Protein AF-A0AAV6UJ52-F1 (afdb_monomer_lite)

Sequence (157 aa):
MRQRAARNSFALLVRVVDDLCLTDINENILKILMDFICQLVSRGDLLPARALRKKVVEKCYLKQRSLLNTKILLPSMAVTTHKASLLDFKSETIAEQMTVLDADLFQKIEIPEVLLWAKEQKEDLSPNLTTFTEHFNKMSYWARSRILEQEEAKDVA

Radius of gyration: 24.13 Å; chains: 1; bounding box: 66×28×72 Å

Structure (mmCIF, N/CA/C/O backbone):
data_AF-A0AAV6UJ52-F1
#
_entry.id   AF-A0AAV6UJ52-F1
#
loop_
_atom_site.group_PDB
_atom_site.id
_atom_site.type_symbol
_atom_site.label_atom_id
_atom_site.label_alt_id
_atom_site.label_comp_id
_atom_site.label_asym_id
_atom_site.label_entity_id
_atom_site.label_seq_id
_atom_site.pdbx_PDB_ins_code
_atom_site.Cartn_x
_atom_site.Cartn_y
_atom_site.Cartn_z
_atom_site.occupancy
_atom_site.B_iso_or_equiv
_atom_site.auth_seq_id
_atom_site.auth_comp_id
_atom_site.auth_asym_id
_atom_site.auth_atom_id
_atom_site.pdbx_PDB_model_num
ATOM 1 N N . MET A 1 1 ? 32.192 -4.376 -23.648 1.00 61.72 1 MET A N 1
ATOM 2 C CA . MET A 1 1 ? 31.832 -3.820 -22.317 1.00 61.72 1 MET A CA 1
ATOM 3 C C . MET A 1 1 ? 30.617 -2.890 -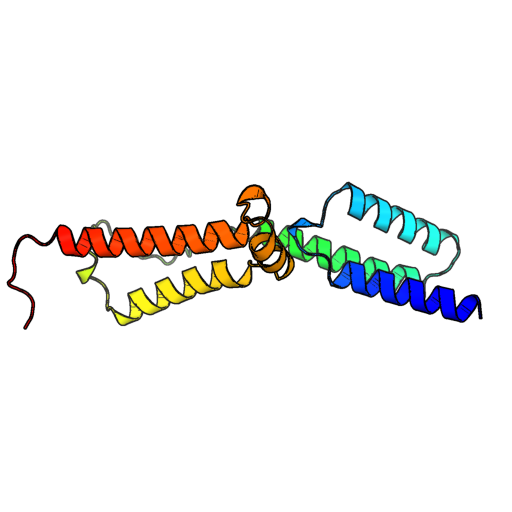22.353 1.00 61.72 1 MET A C 1
ATOM 5 O O . MET A 1 1 ? 29.685 -3.149 -21.602 1.00 61.72 1 MET A O 1
ATOM 9 N N . ARG A 1 2 ? 30.565 -1.871 -23.230 1.00 73.25 2 ARG A N 1
ATOM 10 C CA . ARG A 1 2 ? 29.463 -0.878 -23.273 1.00 73.25 2 ARG A CA 1
ATOM 11 C C . ARG A 1 2 ? 28.055 -1.478 -23.419 1.00 73.25 2 ARG A C 1
ATOM 13 O O . ARG A 1 2 ? 27.157 -1.085 -22.689 1.00 73.25 2 ARG A O 1
ATOM 20 N N . GLN A 1 3 ? 27.873 -2.485 -24.275 1.00 81.00 3 GLN A N 1
ATOM 21 C CA . GLN A 1 3 ? 26.560 -3.118 -24.476 1.00 81.00 3 GLN A CA 1
ATOM 22 C C . GLN A 1 3 ? 26.085 -3.937 -23.260 1.00 81.00 3 GLN A C 1
ATOM 24 O O . GLN A 1 3 ? 24.895 -3.978 -22.962 1.00 81.00 3 GLN A O 1
ATOM 29 N N . ARG A 1 4 ? 27.016 -4.554 -22.517 1.00 86.94 4 ARG A N 1
ATOM 30 C CA . ARG A 1 4 ? 26.711 -5.265 -21.264 1.00 86.94 4 ARG A CA 1
ATOM 31 C C . ARG A 1 4 ? 26.336 -4.284 -20.155 1.00 86.94 4 ARG A C 1
ATOM 33 O O . ARG A 1 4 ? 25.360 -4.519 -19.457 1.00 86.94 4 ARG A O 1
ATOM 40 N N . ALA A 1 5 ? 27.071 -3.177 -20.039 1.00 90.56 5 ALA A N 1
ATOM 41 C CA . ALA A 1 5 ? 26.744 -2.111 -19.098 1.00 90.56 5 ALA A CA 1
ATOM 42 C C . ALA A 1 5 ? 25.351 -1.525 -19.383 1.00 90.56 5 ALA A C 1
ATOM 44 O O . ALA A 1 5 ? 24.528 -1.483 -18.480 1.00 90.56 5 ALA A O 1
ATOM 45 N N . ALA A 1 6 ? 25.044 -1.199 -20.644 1.00 88.50 6 ALA A N 1
ATOM 46 C CA . ALA A 1 6 ? 23.729 -0.689 -21.038 1.00 88.50 6 ALA A CA 1
ATOM 47 C C . ALA A 1 6 ? 22.586 -1.663 -20.699 1.00 88.50 6 ALA A C 1
ATOM 49 O O . ALA A 1 6 ? 21.567 -1.254 -20.148 1.00 88.50 6 ALA A O 1
ATOM 50 N N . ARG A 1 7 ? 22.774 -2.965 -20.963 1.00 89.31 7 ARG A N 1
ATOM 51 C CA . ARG A 1 7 ? 21.812 -4.011 -20.575 1.00 89.31 7 ARG A CA 1
ATOM 52 C C . ARG A 1 7 ? 21.593 -4.069 -19.064 1.00 89.31 7 ARG A C 1
ATOM 54 O O . ARG A 1 7 ? 20.449 -4.143 -18.630 1.00 89.31 7 ARG A O 1
ATOM 61 N N . ASN A 1 8 ? 22.665 -4.005 -18.276 1.00 93.50 8 ASN A N 1
ATOM 62 C CA . ASN A 1 8 ? 22.576 -4.027 -16.816 1.00 93.50 8 ASN A CA 1
ATOM 63 C C . ASN A 1 8 ? 21.885 -2.770 -16.269 1.00 93.50 8 ASN A C 1
ATOM 65 O O . ASN A 1 8 ? 21.020 -2.884 -15.406 1.00 93.50 8 ASN A O 1
ATOM 69 N N . SER A 1 9 ? 22.219 -1.586 -16.789 1.00 95.00 9 SER A N 1
ATOM 70 C CA . SER A 1 9 ? 21.567 -0.328 -16.408 1.00 95.00 9 SER A CA 1
ATOM 71 C C . SER A 1 9 ? 20.077 -0.345 -16.736 1.00 95.00 9 SER A C 1
ATOM 73 O O . SER A 1 9 ? 19.265 0.081 -15.923 1.00 95.00 9 SER A O 1
ATOM 75 N N . PHE A 1 10 ? 19.704 -0.889 -17.895 1.00 94.44 10 PHE A N 1
ATOM 76 C CA . PHE A 1 10 ? 18.301 -1.031 -18.264 1.00 94.44 10 PHE A CA 1
ATOM 77 C C . PHE A 1 10 ? 17.565 -2.043 -17.375 1.00 94.44 10 PHE A C 1
ATOM 79 O O . PHE A 1 10 ? 16.453 -1.777 -16.932 1.00 94.44 10 PHE A O 1
ATOM 86 N N . ALA A 1 11 ? 18.186 -3.186 -17.068 1.00 94.69 11 ALA A N 1
ATOM 87 C CA . ALA A 1 11 ? 17.612 -4.165 -16.145 1.00 94.69 11 ALA A CA 1
ATOM 88 C C . ALA A 1 11 ? 17.398 -3.567 -14.746 1.00 94.69 11 ALA A C 1
ATOM 90 O O . ALA A 1 11 ? 16.355 -3.788 -14.135 1.00 94.69 11 ALA A O 1
ATOM 91 N N . LEU A 1 12 ? 18.351 -2.758 -14.271 1.00 96.00 12 LEU A N 1
ATOM 92 C CA . LEU A 1 12 ? 18.207 -2.014 -13.026 1.00 96.00 12 LEU A CA 1
ATOM 93 C C . LEU A 1 12 ? 17.045 -1.020 -13.101 1.00 96.00 12 LEU A C 1
ATOM 95 O O . LEU A 1 12 ? 16.246 -0.990 -12.176 1.00 96.00 12 LEU A O 1
ATOM 99 N N . LEU A 1 13 ? 16.913 -0.259 -14.193 1.00 96.00 13 LEU A N 1
ATOM 100 C CA . LEU A 1 13 ? 15.793 0.665 -14.387 1.00 96.00 13 LEU A CA 1
ATOM 101 C C . LEU A 1 13 ? 14.445 -0.060 -14.319 1.00 96.00 13 LEU A C 1
ATOM 103 O O . LEU A 1 13 ? 13.551 0.387 -13.611 1.00 96.00 13 LEU A O 1
ATOM 107 N N . VAL A 1 14 ? 14.300 -1.185 -15.025 1.00 95.88 14 VAL A N 1
ATOM 108 C CA . VAL A 1 14 ? 13.060 -1.976 -14.992 1.00 95.88 14 VAL A CA 1
ATOM 109 C C . VAL A 1 14 ? 12.758 -2.451 -13.574 1.00 95.88 14 VAL A C 1
ATOM 111 O O . VAL A 1 14 ? 11.609 -2.359 -13.159 1.00 95.88 14 VAL A O 1
ATOM 114 N N . ARG A 1 15 ? 13.771 -2.902 -12.822 1.00 95.00 15 ARG A N 1
ATOM 115 C CA . ARG A 1 15 ? 13.598 -3.305 -11.421 1.00 95.00 15 ARG A CA 1
ATOM 116 C C . ARG A 1 15 ? 13.196 -2.130 -10.530 1.00 95.00 15 ARG A C 1
ATOM 118 O O . ARG A 1 15 ? 12.256 -2.260 -9.769 1.00 95.00 15 ARG A O 1
ATOM 125 N N . VAL A 1 16 ? 13.842 -0.972 -10.672 1.00 93.81 16 VAL A N 1
ATOM 126 C CA . VAL A 1 16 ? 13.480 0.242 -9.921 1.00 93.81 16 VAL A CA 1
ATOM 127 C C . VAL A 1 16 ? 12.029 0.628 -10.192 1.00 93.81 16 VAL A C 1
ATOM 129 O O . VAL A 1 16 ? 11.296 0.909 -9.257 1.00 93.81 16 VAL A O 1
ATOM 132 N N . VAL A 1 17 ? 11.590 0.591 -11.453 1.00 94.25 17 VAL A N 1
ATOM 133 C CA . VAL A 1 17 ? 10.193 0.879 -11.809 1.00 94.25 17 VAL A CA 1
ATOM 134 C C . VAL A 1 17 ? 9.234 -0.178 -11.260 1.00 94.25 17 VAL A C 1
ATOM 136 O O . VAL A 1 17 ? 8.112 0.161 -10.899 1.00 94.25 17 VAL A O 1
ATOM 139 N N . ASP A 1 18 ? 9.657 -1.439 -11.176 1.00 92.75 18 ASP A N 1
ATOM 140 C CA . ASP A 1 18 ? 8.875 -2.519 -10.566 1.00 92.75 18 ASP A CA 1
ATOM 141 C C . ASP A 1 18 ? 8.762 -2.387 -9.042 1.00 92.75 18 ASP A C 1
ATOM 143 O O . ASP A 1 18 ? 7.731 -2.730 -8.471 1.00 92.75 18 ASP A O 1
ATOM 147 N N . ASP A 1 19 ? 9.772 -1.812 -8.395 1.00 91.00 19 ASP A N 1
ATOM 148 C CA . ASP A 1 19 ? 9.818 -1.604 -6.946 1.00 91.00 19 ASP A CA 1
ATOM 149 C C . ASP A 1 19 ? 9.258 -0.230 -6.522 1.00 91.00 19 ASP A C 1
ATOM 151 O O . ASP A 1 19 ? 9.152 0.039 -5.328 1.00 91.00 19 ASP A O 1
ATOM 155 N N . LEU A 1 20 ? 8.865 0.638 -7.472 1.00 90.12 20 LEU A N 1
ATOM 156 C CA . LEU A 1 20 ? 8.254 1.939 -7.163 1.00 90.12 20 LEU A CA 1
ATOM 157 C C . LEU A 1 20 ? 7.014 1.761 -6.283 1.00 90.12 20 LEU A C 1
ATOM 159 O O . LEU A 1 20 ? 6.071 1.046 -6.651 1.00 90.12 20 LEU A O 1
ATOM 163 N N . CYS A 1 21 ? 7.017 2.453 -5.152 1.00 85.88 21 CYS A N 1
ATOM 164 C CA . CYS A 1 21 ? 5.917 2.486 -4.205 1.00 85.88 21 CYS A CA 1
ATOM 165 C C . CYS A 1 21 ? 4.739 3.306 -4.754 1.00 85.88 21 CYS A C 1
ATOM 167 O O . CYS A 1 21 ? 4.907 4.130 -5.659 1.00 85.88 21 CYS A O 1
ATOM 169 N N . LEU A 1 22 ? 3.519 3.084 -4.251 1.00 81.81 22 LEU A N 1
ATOM 170 C CA . LEU A 1 22 ? 2.333 3.791 -4.771 1.00 81.81 22 LEU A CA 1
ATOM 171 C C . LEU A 1 22 ? 2.410 5.307 -4.544 1.00 81.81 22 LEU A C 1
ATOM 173 O O . LEU A 1 22 ? 1.903 6.085 -5.359 1.00 81.81 22 LEU A O 1
ATOM 177 N N . THR A 1 23 ? 3.058 5.699 -3.450 1.00 80.88 23 THR A N 1
ATOM 178 C CA . THR A 1 23 ? 3.343 7.078 -3.042 1.00 80.88 23 THR A CA 1
ATOM 179 C C . THR A 1 23 ? 4.341 7.770 -3.977 1.00 80.88 23 THR A C 1
ATOM 181 O O . THR A 1 23 ? 4.165 8.945 -4.300 1.00 80.88 23 THR A O 1
ATOM 184 N N . ASP A 1 24 ? 5.321 7.031 -4.504 1.00 84.25 24 ASP A N 1
ATOM 185 C CA . ASP A 1 24 ? 6.335 7.557 -5.425 1.00 84.25 24 ASP A CA 1
ATOM 186 C C . ASP A 1 24 ? 5.780 7.835 -6.827 1.00 84.25 24 ASP A C 1
ATOM 188 O O . ASP A 1 24 ? 6.306 8.676 -7.559 1.00 84.25 24 ASP A O 1
ATOM 192 N N . ILE A 1 25 ? 4.716 7.138 -7.242 1.00 87.00 25 ILE A N 1
ATOM 193 C CA . ILE A 1 25 ? 4.137 7.301 -8.579 1.00 87.00 25 ILE A CA 1
ATOM 194 C C . ILE A 1 25 ? 3.499 8.690 -8.683 1.00 87.00 25 ILE A C 1
ATOM 196 O O . ILE A 1 25 ? 2.362 8.901 -8.265 1.00 87.00 25 ILE A O 1
ATOM 200 N N . ASN A 1 26 ? 4.183 9.633 -9.321 1.00 89.25 26 ASN A N 1
ATOM 201 C CA . ASN A 1 26 ? 3.663 10.965 -9.629 1.00 89.25 26 ASN A CA 1
ATOM 202 C C . ASN A 1 26 ? 3.734 11.260 -11.135 1.00 89.25 26 ASN A C 1
ATOM 204 O O . ASN A 1 26 ? 4.384 10.546 -11.902 1.00 89.25 26 ASN A O 1
ATOM 208 N N . GLU A 1 27 ? 3.041 12.314 -11.568 1.00 90.69 27 GLU A N 1
ATOM 209 C CA . GLU A 1 27 ? 2.942 12.673 -12.989 1.00 90.69 27 GLU A CA 1
ATOM 210 C C . GLU A 1 27 ? 4.307 12.957 -13.623 1.00 90.69 27 GLU A C 1
ATOM 212 O O . GLU A 1 27 ? 4.535 12.589 -14.774 1.00 90.69 27 GLU A O 1
ATOM 217 N N . ASN A 1 28 ? 5.244 13.536 -12.865 1.00 94.69 28 ASN A N 1
ATOM 218 C CA . ASN A 1 28 ? 6.586 13.839 -13.354 1.00 94.69 28 ASN A CA 1
ATOM 219 C C . ASN A 1 28 ? 7.373 12.559 -13.666 1.00 94.69 28 ASN A C 1
ATOM 221 O O . ASN A 1 28 ? 7.927 12.435 -14.758 1.00 94.69 28 ASN A O 1
ATOM 225 N N . ILE A 1 29 ? 7.392 11.586 -12.747 1.00 93.50 29 ILE A N 1
ATOM 226 C CA . ILE A 1 29 ? 8.067 10.297 -12.963 1.00 93.50 29 ILE A CA 1
ATOM 227 C C . ILE A 1 29 ? 7.417 9.546 -14.126 1.00 93.50 29 ILE A C 1
ATOM 229 O O . ILE A 1 29 ? 8.122 9.055 -15.009 1.00 93.50 29 ILE A O 1
ATOM 233 N N . LEU A 1 30 ? 6.082 9.499 -14.175 1.00 93.50 30 LEU A N 1
ATOM 2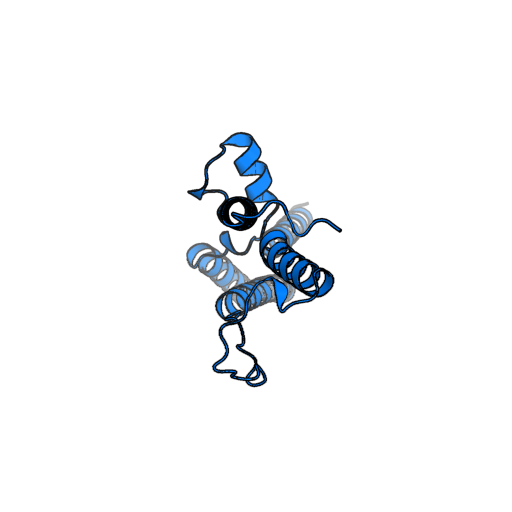34 C CA . LEU A 1 30 ? 5.361 8.853 -15.272 1.00 93.50 30 LEU A CA 1
ATOM 235 C C . LEU A 1 30 ? 5.685 9.501 -16.621 1.00 93.50 30 LEU A C 1
ATOM 237 O O . LEU A 1 30 ? 5.935 8.785 -17.589 1.00 93.50 30 LEU A O 1
ATOM 241 N N . LYS A 1 31 ? 5.749 10.834 -16.683 1.00 95.56 31 LYS A N 1
ATOM 242 C CA . LYS A 1 31 ? 6.128 11.564 -17.894 1.00 95.56 31 LYS A CA 1
ATOM 243 C C . LYS A 1 31 ? 7.547 11.219 -18.341 1.00 95.56 31 LYS A C 1
ATOM 245 O O . LYS A 1 31 ? 7.731 10.847 -19.493 1.00 95.56 31 LYS A O 1
ATOM 250 N N . ILE A 1 32 ? 8.523 11.243 -17.430 1.00 96.44 32 ILE A N 1
ATOM 251 C CA . ILE A 1 32 ? 9.918 10.879 -17.733 1.00 96.44 32 ILE A CA 1
ATOM 252 C C . ILE A 1 32 ? 10.005 9.450 -18.287 1.00 96.44 32 ILE A C 1
ATOM 254 O O . ILE A 1 32 ? 10.678 9.207 -19.291 1.00 96.44 32 ILE A O 1
ATOM 258 N N . LEU A 1 33 ? 9.311 8.497 -17.657 1.00 96.06 33 LEU A N 1
ATOM 259 C CA . LEU A 1 33 ? 9.302 7.102 -18.096 1.00 96.06 33 LEU A CA 1
ATOM 260 C C . LEU A 1 33 ? 8.635 6.943 -19.467 1.00 96.06 33 LEU A C 1
ATOM 262 O O . LEU A 1 33 ? 9.151 6.210 -20.310 1.00 96.06 33 LEU A O 1
ATOM 266 N N . MET A 1 34 ? 7.525 7.639 -19.716 1.00 96.00 34 MET A N 1
ATOM 267 C CA . MET A 1 34 ? 6.821 7.592 -20.999 1.00 96.00 34 MET A CA 1
ATOM 268 C C . MET A 1 34 ? 7.628 8.247 -22.121 1.00 96.00 34 MET A C 1
ATOM 270 O O . MET A 1 34 ? 7.742 7.655 -23.193 1.00 96.00 34 MET A O 1
ATOM 274 N N . ASP A 1 35 ? 8.264 9.390 -21.869 1.00 97.75 35 ASP A N 1
ATOM 275 C CA . ASP A 1 35 ? 9.159 10.044 -22.826 1.00 97.75 35 ASP A CA 1
ATOM 276 C C . ASP A 1 35 ? 10.335 9.125 -23.185 1.00 97.75 35 ASP A C 1
ATOM 278 O O . ASP A 1 35 ? 10.680 8.970 -24.360 1.00 97.75 35 ASP A O 1
ATOM 282 N N . PHE A 1 36 ? 10.913 8.439 -22.194 1.00 97.06 36 PHE A N 1
ATOM 283 C CA . PHE A 1 36 ? 11.979 7.468 -22.430 1.00 97.06 36 PHE A CA 1
ATOM 284 C C . PHE A 1 36 ? 11.495 6.243 -23.226 1.00 97.06 36 PHE A C 1
ATOM 286 O O . PHE A 1 36 ? 12.177 5.803 -24.153 1.00 97.06 36 PHE A O 1
ATOM 293 N N . ILE A 1 37 ? 10.297 5.720 -22.938 1.00 97.25 37 ILE A N 1
ATOM 294 C CA . ILE A 1 37 ? 9.675 4.649 -23.734 1.00 97.25 37 ILE A CA 1
ATOM 295 C C . ILE A 1 37 ? 9.477 5.106 -25.185 1.00 97.25 37 ILE A C 1
ATOM 297 O O . ILE A 1 37 ? 9.830 4.365 -26.104 1.00 97.25 37 ILE A O 1
ATOM 301 N N . CYS A 1 38 ? 8.963 6.317 -25.409 1.00 97.19 38 CYS A N 1
ATOM 302 C CA . CYS A 1 38 ? 8.789 6.886 -26.746 1.00 97.19 38 CYS A CA 1
ATOM 303 C C . CYS A 1 38 ? 10.125 6.985 -27.492 1.00 97.19 38 CYS A C 1
ATOM 305 O O . CYS A 1 38 ? 10.207 6.588 -28.652 1.00 97.19 38 CYS A O 1
ATOM 307 N N . GLN A 1 39 ? 11.197 7.421 -26.823 1.00 97.06 39 GLN A N 1
ATOM 308 C CA . GLN A 1 39 ? 12.537 7.447 -27.415 1.00 97.06 39 GLN A CA 1
ATOM 309 C C . GLN A 1 39 ? 13.031 6.050 -27.820 1.00 97.06 39 GLN A C 1
ATOM 311 O O . GLN A 1 39 ? 13.617 5.909 -28.894 1.00 97.06 39 GLN A O 1
ATOM 316 N N . LEU A 1 40 ? 12.791 5.016 -27.004 1.00 96.00 40 LEU A N 1
ATOM 317 C CA . LEU A 1 40 ? 13.157 3.633 -27.343 1.00 96.00 40 LEU A CA 1
ATOM 318 C C . LEU A 1 40 ? 12.388 3.128 -28.570 1.00 96.00 40 LEU A C 1
ATOM 320 O O . LEU A 1 40 ? 12.976 2.494 -29.445 1.00 96.00 40 LEU A O 1
ATOM 324 N N . VAL A 1 41 ? 11.093 3.445 -28.666 1.00 96.88 41 VAL A N 1
ATOM 325 C CA . VAL A 1 41 ? 10.265 3.087 -29.828 1.00 96.88 41 VAL A CA 1
ATOM 326 C C . VAL A 1 41 ? 10.782 3.769 -31.093 1.00 96.88 41 VAL A C 1
ATOM 328 O O . VAL A 1 41 ? 10.997 3.087 -32.092 1.00 96.88 41 VAL A O 1
ATOM 331 N N . SER A 1 42 ? 11.066 5.073 -31.038 1.00 96.75 42 SER A N 1
ATOM 332 C CA . SER A 1 42 ? 11.604 5.828 -32.179 1.00 96.75 42 SER A CA 1
ATOM 333 C C . SER A 1 42 ? 12.966 5.317 -32.659 1.00 96.75 42 SER A C 1
ATOM 335 O O . SER A 1 42 ? 13.312 5.494 -33.823 1.00 96.75 42 SER A O 1
ATOM 337 N N . ARG A 1 43 ? 13.742 4.670 -31.780 1.00 94.25 43 ARG A N 1
ATOM 338 C CA . ARG A 1 43 ? 15.035 4.045 -32.111 1.00 94.25 43 ARG A CA 1
ATOM 339 C C . ARG A 1 43 ? 14.917 2.599 -32.604 1.00 94.25 43 ARG A C 1
ATOM 341 O O . ARG A 1 43 ? 15.905 2.054 -33.083 1.00 94.25 43 ARG A O 1
ATOM 348 N N . GLY A 1 44 ? 13.743 1.976 -32.488 1.00 94.75 44 GLY A N 1
ATOM 349 C CA . GLY A 1 44 ? 13.521 0.568 -32.836 1.00 94.75 44 GLY A CA 1
ATOM 350 C C . GLY A 1 44 ? 13.868 -0.436 -31.726 1.00 94.75 44 GLY A C 1
ATOM 351 O O . GLY A 1 44 ? 13.795 -1.644 -31.951 1.00 94.75 44 GLY A O 1
ATOM 352 N N . ASP A 1 45 ? 14.182 0.023 -30.510 1.00 94.31 45 ASP A N 1
ATOM 353 C CA . ASP A 1 45 ? 14.498 -0.821 -29.349 1.00 94.31 45 ASP A CA 1
ATOM 354 C C . ASP A 1 45 ? 13.216 -1.379 -28.692 1.00 94.31 45 ASP A C 1
ATOM 356 O O . ASP A 1 45 ? 12.885 -1.105 -27.533 1.00 94.31 45 ASP A O 1
ATOM 360 N N . LEU A 1 46 ? 12.459 -2.184 -29.443 1.00 94.94 46 LEU A N 1
ATOM 361 C CA . LEU A 1 46 ? 11.098 -2.591 -29.070 1.00 94.94 46 LEU A CA 1
ATOM 362 C C . LEU A 1 46 ? 11.034 -3.533 -27.860 1.00 94.94 46 LEU A C 1
ATOM 364 O O . LEU A 1 46 ? 10.082 -3.476 -27.081 1.00 94.94 46 LEU A O 1
ATOM 368 N N . LEU A 1 47 ? 12.030 -4.407 -27.682 1.00 94.62 47 LEU A N 1
ATOM 369 C CA . LEU A 1 47 ? 12.069 -5.341 -26.551 1.00 94.62 47 LEU A CA 1
ATOM 370 C C . LEU A 1 47 ? 12.243 -4.602 -25.207 1.00 94.62 47 LEU A C 1
ATOM 372 O O . LEU A 1 47 ? 11.398 -4.803 -24.327 1.00 94.62 47 LEU A O 1
ATOM 376 N N . PRO A 1 48 ? 13.252 -3.717 -25.044 1.00 94.00 48 PRO A N 1
ATOM 377 C CA . PRO A 1 48 ? 13.342 -2.814 -23.898 1.00 94.00 48 PRO A CA 1
ATOM 378 C C . PRO A 1 48 ? 12.080 -1.967 -23.711 1.00 94.00 48 PRO A C 1
ATOM 380 O O . PRO A 1 48 ? 11.499 -1.971 -22.626 1.00 94.00 48 PRO A O 1
ATOM 383 N N . ALA A 1 49 ? 11.596 -1.308 -24.772 1.00 96.88 49 ALA A N 1
ATOM 384 C CA . ALA A 1 49 ? 10.416 -0.447 -24.692 1.00 96.88 49 ALA A CA 1
ATOM 385 C C . ALA A 1 49 ? 9.195 -1.194 -24.137 1.00 96.88 49 ALA A C 1
ATOM 387 O O . ALA A 1 49 ? 8.516 -0.708 -23.232 1.00 96.88 49 ALA A O 1
ATOM 388 N N . ARG A 1 50 ? 8.941 -2.415 -24.628 1.00 96.88 50 ARG A N 1
ATOM 389 C CA . ARG A 1 50 ? 7.834 -3.260 -24.168 1.00 96.88 50 ARG A CA 1
ATOM 390 C C . ARG A 1 50 ? 7.997 -3.684 -22.710 1.00 96.88 50 ARG A C 1
ATOM 392 O O . ARG A 1 50 ? 7.013 -3.667 -21.974 1.00 96.88 50 ARG A O 1
ATOM 399 N N . ALA A 1 51 ? 9.205 -4.069 -22.297 1.00 96.38 51 ALA A N 1
ATOM 400 C CA . ALA A 1 51 ? 9.475 -4.490 -20.923 1.00 96.38 51 ALA A CA 1
ATOM 401 C C . ALA A 1 51 ? 9.216 -3.353 -19.924 1.00 96.38 51 ALA A C 1
ATOM 403 O O . ALA A 1 51 ? 8.497 -3.552 -18.947 1.00 96.38 51 ALA A O 1
ATOM 404 N N . LEU A 1 52 ? 9.728 -2.152 -20.213 1.00 96.81 52 LEU A N 1
ATOM 405 C CA . LEU A 1 52 ? 9.521 -0.983 -19.362 1.00 96.81 52 LEU A CA 1
ATOM 406 C C . LEU A 1 52 ? 8.057 -0.528 -19.368 1.00 96.81 52 LEU A C 1
ATOM 408 O O . LEU A 1 52 ? 7.475 -0.331 -18.305 1.00 96.81 52 LEU A O 1
ATOM 412 N N . ARG A 1 53 ? 7.424 -0.448 -20.548 1.00 97.00 53 ARG A N 1
ATOM 413 C CA . ARG A 1 53 ? 6.004 -0.082 -20.670 1.00 97.00 53 ARG A CA 1
ATOM 414 C C . ARG A 1 53 ? 5.102 -1.013 -19.868 1.00 97.00 53 ARG A C 1
ATOM 416 O O . ARG A 1 53 ? 4.175 -0.530 -19.228 1.00 97.00 53 ARG A O 1
ATOM 423 N N . LYS A 1 54 ? 5.365 -2.325 -19.885 1.00 96.81 54 LYS A N 1
ATOM 424 C CA . LYS A 1 54 ? 4.589 -3.295 -19.100 1.00 96.81 54 LYS A CA 1
ATOM 425 C C . LYS A 1 54 ? 4.592 -2.921 -17.615 1.00 96.81 54 LYS A C 1
ATOM 427 O O . LYS A 1 54 ? 3.522 -2.867 -17.021 1.00 96.81 54 LYS A O 1
ATOM 432 N N . LYS A 1 55 ? 5.766 -2.610 -17.054 1.00 95.88 55 LYS A N 1
ATOM 433 C CA . LYS A 1 55 ? 5.905 -2.226 -15.642 1.00 95.88 55 LYS A CA 1
ATOM 434 C C . LYS A 1 55 ? 5.244 -0.890 -15.321 1.00 95.88 55 LYS A C 1
ATOM 436 O O . LYS A 1 55 ? 4.513 -0.800 -14.344 1.00 95.88 55 LYS A O 1
ATOM 441 N N . VAL A 1 56 ? 5.401 0.117 -16.179 1.00 95.00 56 VAL A N 1
ATOM 442 C CA . VAL A 1 56 ? 4.732 1.417 -15.992 1.00 95.00 56 VAL A CA 1
ATOM 443 C C . VAL A 1 56 ? 3.207 1.270 -15.995 1.00 95.00 56 VAL A C 1
ATOM 445 O O . VAL A 1 56 ? 2.536 1.799 -15.115 1.00 95.00 56 VAL A O 1
ATOM 448 N N . VAL A 1 57 ? 2.647 0.517 -16.947 1.00 94.69 57 VAL A N 1
ATOM 449 C CA . VAL A 1 57 ? 1.193 0.295 -17.034 1.00 94.69 57 VAL A CA 1
ATOM 450 C C . VAL A 1 57 ? 0.672 -0.485 -15.826 1.00 94.69 57 VAL A C 1
ATOM 452 O O . VAL A 1 57 ? -0.371 -0.130 -15.282 1.00 94.69 57 VAL A O 1
ATOM 455 N N . GLU A 1 58 ? 1.403 -1.509 -15.382 1.00 93.94 58 GLU A N 1
ATOM 456 C CA . GLU A 1 58 ? 1.090 -2.266 -14.165 1.00 93.94 58 GLU A CA 1
ATOM 457 C C . GLU A 1 58 ? 1.016 -1.338 -12.940 1.00 93.94 58 GLU A C 1
ATOM 459 O O . GLU A 1 58 ? 0.022 -1.354 -12.212 1.00 93.94 58 GLU A O 1
ATOM 464 N N . LYS A 1 59 ? 1.993 -0.437 -12.776 1.00 92.00 59 LYS A N 1
ATOM 465 C CA . LYS A 1 59 ? 1.997 0.573 -11.707 1.00 92.00 59 LYS A CA 1
ATOM 466 C C . LYS A 1 59 ? 0.828 1.556 -11.807 1.00 92.00 59 LYS A C 1
ATOM 468 O O . LYS A 1 59 ? 0.183 1.834 -10.796 1.00 92.00 59 LYS A O 1
ATOM 473 N N . CYS A 1 60 ? 0.491 2.028 -13.007 1.00 90.50 60 CYS A N 1
ATOM 474 C CA . CYS A 1 60 ? -0.679 2.887 -13.213 1.00 90.50 60 CYS A CA 1
ATOM 475 C C . CYS A 1 60 ? -1.988 2.188 -12.819 1.00 90.50 60 CYS A C 1
ATOM 477 O O . CYS A 1 60 ? -2.825 2.793 -12.150 1.00 90.50 60 CYS A O 1
ATOM 479 N N . TYR A 1 61 ? -2.156 0.915 -13.190 1.00 90.50 61 TYR A N 1
ATOM 480 C CA . TYR A 1 61 ? -3.344 0.138 -12.834 1.00 90.50 61 TYR A CA 1
ATOM 481 C C . TYR A 1 61 ? -3.457 -0.068 -11.320 1.00 90.50 61 TYR A C 1
ATOM 483 O O . TYR A 1 61 ? -4.531 0.115 -10.752 1.00 90.50 61 TYR A O 1
ATOM 491 N N . LEU A 1 62 ? -2.348 -0.389 -10.645 1.00 87.06 62 LEU A N 1
ATOM 492 C CA . LEU A 1 62 ? -2.325 -0.525 -9.188 1.00 87.06 62 LEU A CA 1
ATOM 493 C C . LEU A 1 62 ? -2.710 0.784 -8.489 1.00 87.06 62 LEU A C 1
ATOM 495 O O . LEU A 1 62 ? -3.539 0.763 -7.577 1.00 87.06 62 LEU A O 1
ATOM 499 N N . LYS A 1 63 ? -2.182 1.923 -8.957 1.00 85.75 63 LYS A N 1
ATOM 500 C CA . LYS A 1 63 ? -2.551 3.244 -8.433 1.00 85.75 63 LYS A CA 1
ATOM 501 C C . LYS A 1 63 ? -4.034 3.546 -8.649 1.00 85.75 63 LYS A C 1
ATOM 503 O O . LYS A 1 63 ? -4.710 3.965 -7.715 1.00 85.75 63 LYS A O 1
ATOM 508 N N . GLN A 1 64 ? -4.560 3.279 -9.844 1.00 86.00 64 GLN A N 1
ATOM 509 C CA . GLN A 1 64 ? -5.982 3.458 -10.137 1.00 86.00 64 GLN A CA 1
ATOM 510 C C . GLN A 1 64 ? -6.862 2.568 -9.251 1.00 86.00 64 GLN A C 1
ATOM 512 O O . GLN A 1 64 ? -7.853 3.039 -8.701 1.00 86.00 64 GLN A O 1
ATOM 517 N N . ARG A 1 65 ? -6.488 1.298 -9.063 1.00 83.81 65 ARG A N 1
ATOM 518 C CA . ARG A 1 65 ? -7.218 0.368 -8.195 1.00 83.81 65 ARG A CA 1
ATOM 519 C C . ARG A 1 65 ? -7.216 0.824 -6.739 1.00 83.81 65 ARG A C 1
ATOM 521 O O . ARG A 1 65 ? -8.246 0.714 -6.093 1.00 83.81 65 ARG A O 1
ATOM 528 N N . SER A 1 66 ? -6.099 1.359 -6.244 1.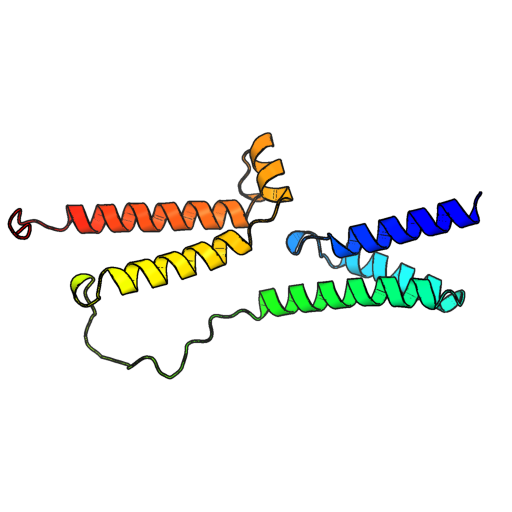00 78.94 66 SER A N 1
ATOM 529 C CA . SER A 1 66 ? -6.016 1.926 -4.891 1.00 78.94 66 SER A CA 1
ATOM 530 C C . SER A 1 66 ? -7.017 3.074 -4.692 1.00 78.94 66 SER A C 1
ATOM 532 O O . SER A 1 66 ? -7.742 3.093 -3.701 1.00 78.94 66 SER A O 1
ATOM 534 N N . LEU A 1 67 ? -7.145 3.967 -5.682 1.00 76.88 67 LEU A N 1
ATOM 535 C CA . LEU A 1 67 ? -8.122 5.066 -5.662 1.00 76.88 67 LEU A CA 1
ATOM 536 C C . LEU A 1 67 ? -9.577 4.576 -5.755 1.00 76.88 67 LEU A C 1
ATOM 538 O O . LEU A 1 67 ? -10.466 5.146 -5.130 1.00 76.88 67 LEU A O 1
ATOM 542 N N . LEU A 1 68 ? -9.819 3.517 -6.533 1.00 73.50 68 LEU A N 1
ATOM 543 C CA . LEU A 1 68 ? -11.143 2.921 -6.732 1.00 73.50 68 LEU A CA 1
ATOM 544 C C . LEU A 1 68 ? -11.548 1.937 -5.632 1.00 73.50 68 LEU A C 1
ATOM 546 O O . LEU A 1 68 ? -12.680 1.458 -5.660 1.00 73.50 68 LEU A O 1
ATOM 550 N N . ASN A 1 69 ? -10.676 1.642 -4.662 1.00 65.38 69 ASN A N 1
ATOM 551 C CA . ASN A 1 69 ? -10.973 0.771 -3.522 1.00 65.38 69 ASN A CA 1
ATOM 552 C C . ASN A 1 69 ? -11.885 1.489 -2.504 1.00 65.38 69 ASN A C 1
ATOM 554 O O . ASN A 1 69 ? -11.624 1.550 -1.304 1.00 65.38 69 ASN A O 1
ATOM 558 N N . THR A 1 70 ? -12.954 2.102 -3.011 1.00 54.22 70 THR A N 1
ATOM 559 C CA . THR A 1 70 ? -14.076 2.612 -2.239 1.00 54.22 70 THR A CA 1
ATOM 560 C C . THR A 1 70 ? -14.773 1.405 -1.629 1.00 54.22 70 THR A C 1
ATOM 562 O O . THR A 1 70 ? -15.087 0.455 -2.345 1.00 54.22 70 THR A O 1
ATOM 565 N N . LYS A 1 71 ? -14.980 1.423 -0.307 1.00 58.88 71 LYS A N 1
ATOM 566 C CA . LYS A 1 71 ? -15.683 0.368 0.433 1.00 58.88 71 LYS A CA 1
ATOM 567 C C . LYS A 1 71 ? -16.993 0.056 -0.290 1.00 58.88 71 LYS A C 1
ATOM 569 O O . LYS A 1 71 ? -17.918 0.865 -0.251 1.00 58.88 71 LYS A O 1
ATOM 574 N N . ILE A 1 72 ? -17.059 -1.084 -0.978 1.00 52.81 72 ILE A N 1
ATOM 575 C CA . ILE A 1 72 ? -18.307 -1.576 -1.551 1.00 52.81 72 ILE A CA 1
ATOM 576 C C . ILE A 1 72 ? -19.202 -1.863 -0.351 1.00 52.81 72 ILE A C 1
ATOM 578 O O . ILE A 1 72 ? -19.007 -2.845 0.363 1.00 52.81 72 ILE A O 1
ATOM 582 N N . LEU A 1 73 ? -20.148 -0.965 -0.090 1.00 53.81 73 LEU A N 1
ATOM 583 C CA . LEU A 1 73 ? -21.241 -1.239 0.826 1.00 53.81 73 LEU A CA 1
ATOM 584 C C . LEU A 1 73 ? -22.040 -2.369 0.182 1.00 53.81 73 LEU A C 1
ATOM 586 O O . LEU A 1 73 ? -22.724 -2.155 -0.820 1.00 53.81 73 LEU A O 1
ATOM 590 N N . LEU A 1 74 ? -21.889 -3.590 0.700 1.00 54.91 74 LEU A N 1
ATOM 591 C CA . LEU A 1 74 ? -22.698 -4.707 0.243 1.00 54.91 74 LEU A CA 1
ATOM 592 C C . LEU A 1 74 ? -24.178 -4.342 0.458 1.00 54.91 74 LEU A C 1
ATOM 594 O O . LEU A 1 74 ? -24.562 -4.045 1.591 1.00 54.91 74 LEU A O 1
ATOM 598 N N . PRO A 1 75 ? -25.034 -4.429 -0.577 1.00 56.38 75 PRO A N 1
ATOM 599 C CA . PRO A 1 75 ? -26.464 -4.149 -0.443 1.00 56.38 75 PRO A CA 1
ATOM 600 C C . PRO A 1 75 ? -27.194 -5.114 0.511 1.00 56.38 75 PRO A C 1
ATOM 602 O O . PRO A 1 75 ? -28.359 -4.906 0.822 1.00 56.38 75 PRO A O 1
ATOM 605 N N . SER A 1 76 ? -26.522 -6.177 0.966 1.00 53.53 76 SER A N 1
ATOM 606 C CA . SER A 1 76 ? -27.071 -7.226 1.830 1.00 53.53 76 SER A CA 1
ATOM 607 C C . SER A 1 76 ? -26.982 -6.921 3.331 1.00 53.53 76 SER A C 1
ATOM 609 O O . SER A 1 76 ? -27.320 -7.792 4.136 1.00 53.53 76 SER A O 1
ATOM 611 N N . MET A 1 77 ? -26.525 -5.737 3.753 1.00 57.41 77 MET A N 1
ATOM 612 C CA . MET A 1 77 ? -26.645 -5.379 5.167 1.00 57.41 77 MET A CA 1
ATOM 613 C C . MET A 1 77 ? -28.131 -5.286 5.508 1.00 57.41 77 MET A C 1
ATOM 615 O O . MET A 1 77 ? -28.827 -4.414 4.996 1.00 57.41 77 MET A O 1
ATOM 619 N N . ALA A 1 78 ? -28.623 -6.212 6.334 1.00 58.47 78 ALA A N 1
ATOM 620 C CA . ALA A 1 78 ? -29.971 -6.156 6.875 1.00 58.47 78 ALA A CA 1
ATOM 621 C C . ALA A 1 78 ? -30.153 -4.781 7.528 1.00 58.47 78 ALA A C 1
ATOM 623 O O . ALA A 1 78 ? -29.555 -4.492 8.564 1.00 58.47 78 ALA A O 1
ATOM 624 N N . VAL A 1 79 ? -30.912 -3.899 6.875 1.00 61.22 79 VAL A N 1
ATOM 625 C CA . VAL A 1 79 ? -31.191 -2.561 7.394 1.00 61.22 79 VAL A CA 1
ATOM 626 C C . VAL A 1 79 ? -32.177 -2.744 8.536 1.00 61.22 79 VAL A C 1
ATOM 628 O O . VAL A 1 79 ? -33.386 -2.819 8.336 1.00 61.22 79 VAL A O 1
ATOM 631 N N . THR A 1 80 ? -31.642 -2.898 9.741 1.00 67.75 80 THR A N 1
ATOM 632 C CA . THR A 1 80 ? -32.429 -2.938 10.969 1.00 67.75 80 THR A CA 1
ATOM 633 C C . THR A 1 80 ? -32.510 -1.522 11.530 1.00 67.75 80 THR A C 1
ATOM 635 O O . THR A 1 80 ? -31.515 -0.801 11.556 1.00 67.75 80 THR A O 1
ATOM 638 N N . THR A 1 81 ? -33.684 -1.120 12.012 1.00 72.12 81 THR A N 1
ATOM 639 C CA . THR A 1 81 ? -33.857 0.131 12.767 1.00 72.12 81 THR A CA 1
ATOM 640 C C . THR A 1 81 ? -33.412 -0.003 14.227 1.00 72.12 81 THR A C 1
ATOM 642 O O . THR A 1 81 ? -33.475 0.971 14.975 1.00 72.12 81 THR A O 1
ATOM 645 N N . HIS A 1 82 ? -32.987 -1.198 14.655 1.00 71.94 82 HIS A N 1
ATOM 646 C CA . HIS A 1 82 ? -32.479 -1.436 15.998 1.00 71.94 82 HIS A CA 1
ATOM 647 C C . HIS A 1 82 ? -31.057 -0.884 16.123 1.00 71.94 82 HIS A C 1
ATOM 649 O O . HIS A 1 82 ? -30.180 -1.173 15.305 1.00 71.94 82 HIS A O 1
ATOM 655 N N . LYS A 1 83 ? -30.818 -0.088 17.167 1.00 76.00 83 LYS A N 1
ATOM 656 C CA . LYS A 1 83 ? -29.478 0.392 17.504 1.00 76.00 83 LYS A CA 1
ATOM 657 C C . LYS A 1 83 ? -28.692 -0.778 18.093 1.00 76.00 83 LYS A C 1
ATOM 659 O O . LYS A 1 83 ? -28.967 -1.181 19.216 1.00 76.00 83 LYS A O 1
ATOM 664 N N . ALA A 1 84 ? -27.744 -1.318 17.335 1.00 79.50 84 ALA A N 1
ATOM 665 C CA . ALA A 1 84 ? -26.908 -2.414 17.811 1.00 79.50 84 ALA A CA 1
ATOM 666 C C . ALA A 1 84 ? -26.020 -1.967 18.988 1.00 79.50 84 ALA A C 1
ATOM 668 O O . ALA A 1 84 ? -25.386 -0.907 18.940 1.00 79.50 84 ALA A O 1
ATOM 669 N N . SER A 1 85 ? -25.987 -2.782 20.035 1.00 85.25 85 SER A N 1
ATOM 670 C CA . SER A 1 85 ? -25.057 -2.716 21.158 1.00 85.25 85 SER A CA 1
ATOM 671 C C . SER A 1 85 ? -23.836 -3.597 20.891 1.00 85.25 85 SER A C 1
ATOM 673 O O . SER A 1 85 ? -23.881 -4.523 20.086 1.00 85.25 85 SER A O 1
ATOM 675 N N . LEU A 1 86 ? -22.733 -3.345 21.600 1.00 85.19 86 LEU A N 1
ATOM 676 C CA . LEU A 1 86 ? -21.537 -4.192 21.542 1.00 85.19 86 LEU A CA 1
ATOM 677 C C . LEU A 1 86 ? -21.850 -5.652 21.912 1.00 85.19 86 LEU A C 1
ATOM 679 O O . LEU A 1 86 ? -21.318 -6.571 21.296 1.00 85.19 86 LEU A O 1
ATOM 683 N N . LEU A 1 87 ? -22.734 -5.844 22.894 1.00 87.56 87 LEU A N 1
ATOM 684 C CA . LEU A 1 87 ? -23.121 -7.160 23.409 1.00 87.56 87 LEU A CA 1
ATOM 685 C C . LEU A 1 87 ? -24.048 -7.938 22.461 1.00 87.56 87 LEU A C 1
ATOM 687 O O . LEU A 1 87 ? -24.283 -9.122 22.684 1.00 87.56 87 LEU A O 1
ATOM 691 N N . ASP A 1 88 ? -24.539 -7.307 21.389 1.00 89.25 88 ASP A N 1
ATOM 692 C CA . ASP A 1 88 ? -25.380 -7.972 20.384 1.00 89.25 88 ASP A CA 1
ATOM 693 C C . ASP A 1 88 ? -24.556 -8.870 19.443 1.00 89.25 88 ASP A C 1
ATOM 695 O O . ASP A 1 88 ? -25.113 -9.651 18.667 1.00 89.25 88 ASP A O 1
ATOM 699 N N . PHE A 1 89 ? -23.225 -8.766 19.488 1.00 89.69 89 PHE A N 1
ATOM 700 C CA . PHE A 1 89 ? -22.315 -9.498 18.616 1.00 89.69 89 PHE A CA 1
ATOM 701 C C . PHE A 1 89 ? -21.492 -10.518 19.397 1.00 89.69 89 PHE A C 1
ATOM 703 O O . PHE A 1 89 ? -21.065 -10.289 20.528 1.00 89.69 89 PHE A O 1
ATOM 710 N N . LYS A 1 90 ? -21.192 -11.645 18.746 1.00 93.12 90 LYS A N 1
ATOM 711 C CA . LYS A 1 90 ? -20.217 -12.602 19.272 1.00 93.12 90 LYS A CA 1
ATOM 712 C C . LYS A 1 90 ? -18.834 -11.952 19.305 1.00 93.12 90 LYS A C 1
ATOM 714 O O . LYS A 1 90 ? -18.421 -11.324 18.329 1.00 93.12 90 LYS A O 1
ATOM 719 N N . SER A 1 91 ? -18.102 -12.168 20.395 1.00 93.56 91 SER A N 1
ATOM 720 C CA . SER A 1 91 ? -16.728 -11.676 20.564 1.00 93.56 91 SER A CA 1
ATOM 721 C C . SER A 1 91 ? -15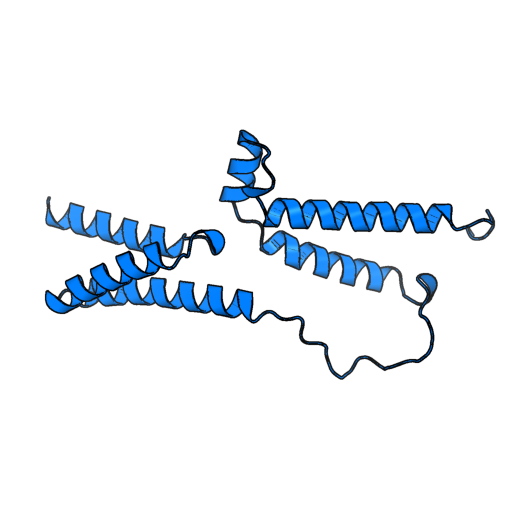.801 -12.125 19.431 1.00 93.56 91 SER A C 1
ATOM 723 O O . SER A 1 91 ? -15.016 -11.323 18.934 1.00 93.56 91 SER A O 1
ATOM 725 N N . GLU A 1 92 ? -15.950 -13.370 18.972 1.00 95.00 92 GLU A N 1
ATOM 726 C CA . GLU A 1 92 ? -15.230 -13.926 17.820 1.00 95.00 92 GLU A CA 1
ATOM 727 C C . GLU A 1 92 ? -15.443 -13.085 16.554 1.00 95.00 92 GLU A C 1
ATOM 729 O O . GLU A 1 92 ? -14.477 -12.657 15.933 1.00 95.00 92 GLU A O 1
ATOM 734 N N . THR A 1 93 ? -16.692 -12.747 16.220 1.00 92.06 93 THR A N 1
ATOM 735 C CA . THR A 1 93 ? -17.005 -11.937 15.034 1.00 92.06 93 THR A CA 1
ATOM 736 C C . THR A 1 93 ? -16.423 -10.529 15.135 1.00 92.06 93 THR A C 1
ATOM 738 O O . THR A 1 93 ? -15.922 -9.999 14.146 1.00 92.06 93 THR A O 1
ATOM 741 N N . ILE A 1 94 ? -16.451 -9.910 16.320 1.00 91.81 94 ILE A N 1
ATOM 742 C CA . ILE A 1 94 ? -15.819 -8.598 16.524 1.00 91.81 94 ILE A CA 1
ATOM 743 C C . ILE A 1 94 ? -14.308 -8.704 16.281 1.00 91.81 94 ILE A C 1
ATOM 745 O O . ILE A 1 94 ? -13.752 -7.887 15.548 1.00 91.81 94 ILE A O 1
ATOM 749 N N . ALA A 1 95 ? -13.656 -9.720 16.850 1.00 93.50 95 ALA A N 1
ATOM 750 C CA . ALA A 1 95 ? -12.223 -9.944 16.689 1.00 93.50 95 ALA A CA 1
ATOM 751 C C . ALA A 1 95 ? -11.836 -10.199 15.222 1.00 93.50 95 ALA A C 1
ATOM 753 O O . ALA A 1 95 ? -10.848 -9.638 14.746 1.00 93.50 95 ALA A O 1
ATOM 754 N N . GLU A 1 96 ? -12.628 -10.979 14.483 1.00 93.25 96 GLU A N 1
ATOM 755 C CA . GLU A 1 96 ? -12.443 -11.191 13.043 1.00 93.25 96 GLU A CA 1
ATOM 756 C C . GLU A 1 96 ? -12.517 -9.873 12.267 1.00 93.25 96 GLU A C 1
ATOM 758 O O . GLU A 1 96 ? -11.617 -9.566 11.487 1.00 93.25 96 GLU A O 1
ATOM 763 N N . GLN A 1 97 ? -13.554 -9.060 12.501 1.00 92.31 97 GLN A N 1
ATOM 764 C CA . GLN A 1 97 ? -13.704 -7.788 11.791 1.00 92.31 97 GLN A CA 1
ATOM 765 C C . GLN A 1 97 ? -12.597 -6.793 12.151 1.00 92.31 97 GLN A C 1
ATOM 767 O O . GLN A 1 97 ? -12.077 -6.119 11.264 1.00 92.31 97 GLN A O 1
ATOM 772 N N . MET A 1 98 ? -12.188 -6.727 13.422 1.00 91.69 98 MET A N 1
ATOM 773 C CA . MET A 1 98 ? -11.035 -5.922 13.840 1.00 91.69 98 MET A CA 1
ATOM 774 C C . MET A 1 98 ? -9.757 -6.375 13.129 1.00 91.69 98 MET A C 1
ATOM 776 O O . MET A 1 98 ? -9.043 -5.547 12.576 1.00 91.69 98 MET A O 1
ATOM 780 N N . THR A 1 99 ? -9.523 -7.687 13.050 1.00 94.69 99 THR A N 1
ATOM 781 C CA . THR A 1 99 ? -8.352 -8.258 12.369 1.00 94.69 99 THR A CA 1
ATOM 782 C C . THR A 1 99 ? -8.342 -7.915 10.880 1.00 94.69 99 THR A C 1
ATOM 784 O O . THR A 1 99 ? -7.291 -7.590 10.333 1.00 94.69 99 THR A O 1
ATOM 787 N N . VAL A 1 100 ? -9.499 -7.958 10.211 1.00 92.44 100 VAL A N 1
ATOM 788 C CA . VAL A 1 100 ? -9.615 -7.569 8.796 1.00 92.44 100 VAL A CA 1
ATOM 789 C C . VAL A 1 100 ? -9.305 -6.081 8.609 1.00 92.44 100 VAL A C 1
ATOM 791 O O . VAL A 1 100 ? -8.545 -5.730 7.709 1.00 92.44 100 VAL A O 1
ATOM 794 N N . LEU A 1 101 ? -9.836 -5.208 9.471 1.00 91.56 101 LEU A N 1
ATOM 795 C CA . LEU A 1 101 ? -9.557 -3.769 9.414 1.00 91.56 101 LEU A CA 1
ATOM 796 C C . LEU A 1 101 ? -8.073 -3.457 9.658 1.00 91.56 101 LEU A C 1
ATOM 798 O O . LEU A 1 101 ? -7.493 -2.648 8.930 1.00 91.56 101 LEU A O 1
ATOM 802 N N . ASP A 1 102 ? -7.454 -4.122 10.635 1.00 94.00 102 ASP A N 1
ATOM 803 C CA . ASP A 1 102 ? -6.024 -3.994 10.920 1.00 94.00 102 ASP A CA 1
ATOM 804 C C . ASP A 1 102 ? -5.180 -4.489 9.740 1.00 94.00 102 ASP A C 1
ATOM 806 O O . ASP A 1 102 ? -4.229 -3.819 9.333 1.00 94.00 102 ASP A O 1
ATOM 810 N N . ALA A 1 103 ? -5.543 -5.628 9.141 1.00 93.19 103 ALA A N 1
ATOM 811 C CA . ALA A 1 103 ? -4.849 -6.189 7.985 1.00 93.19 103 ALA A CA 1
ATOM 812 C C . ALA A 1 103 ? -4.900 -5.251 6.767 1.00 93.19 103 ALA A C 1
ATOM 814 O O . ALA A 1 103 ? -3.874 -5.047 6.116 1.00 93.19 103 ALA A O 1
ATOM 815 N N . ASP A 1 104 ? -6.053 -4.636 6.488 1.00 90.62 104 ASP A N 1
ATOM 816 C CA . ASP A 1 104 ? -6.235 -3.685 5.382 1.00 90.62 104 ASP A CA 1
ATOM 817 C C . ASP A 1 104 ? -5.333 -2.447 5.502 1.00 90.62 104 ASP A C 1
ATOM 819 O O . ASP A 1 104 ? -4.911 -1.872 4.493 1.00 90.62 104 ASP A O 1
ATOM 823 N N . LEU A 1 105 ? -5.061 -2.000 6.730 1.00 92.75 105 LEU A N 1
ATOM 824 C CA . LEU A 1 105 ? -4.157 -0.885 6.999 1.00 92.75 105 LEU A CA 1
ATOM 825 C C . LEU A 1 105 ? -2.696 -1.342 6.997 1.00 92.75 105 LEU A C 1
ATOM 827 O O . LEU A 1 105 ? -1.860 -0.697 6.367 1.00 92.75 105 LEU A O 1
ATOM 831 N N . PHE A 1 106 ? -2.398 -2.478 7.628 1.00 94.12 106 PHE A N 1
ATOM 832 C CA . PHE A 1 106 ? -1.051 -3.040 7.705 1.00 94.12 106 PHE A CA 1
ATOM 833 C C . PHE A 1 106 ? -0.466 -3.338 6.320 1.00 94.12 106 PHE A C 1
ATOM 835 O O . PHE A 1 106 ? 0.682 -3.001 6.045 1.00 94.12 106 PHE A O 1
ATOM 842 N N . GLN A 1 107 ? -1.265 -3.903 5.410 1.00 90.69 107 GLN A N 1
ATOM 843 C CA . GLN A 1 107 ? -0.835 -4.227 4.044 1.00 90.69 107 GLN A CA 1
ATOM 844 C C . GLN A 1 107 ? -0.467 -3.002 3.196 1.00 90.69 107 GLN A C 1
ATOM 846 O O . GLN A 1 107 ? 0.177 -3.155 2.158 1.00 90.69 107 GLN A O 1
ATOM 851 N N . LYS A 1 108 ? -0.881 -1.797 3.603 1.00 89.69 108 LYS A N 1
ATOM 852 C CA . LYS A 1 108 ? -0.533 -0.548 2.913 1.00 89.69 108 LYS A CA 1
ATOM 853 C C . LYS A 1 108 ? 0.788 0.043 3.387 1.00 89.69 108 LYS A C 1
ATOM 855 O O . LYS A 1 108 ? 1.293 0.934 2.718 1.00 89.69 108 LYS A O 1
ATOM 860 N N . ILE A 1 109 ? 1.328 -0.411 4.519 1.00 92.50 109 ILE A N 1
ATOM 861 C CA . ILE A 1 109 ? 2.586 0.108 5.053 1.00 92.50 109 ILE A CA 1
ATOM 862 C C . ILE A 1 109 ? 3.730 -0.376 4.165 1.00 92.50 109 ILE A C 1
ATOM 864 O O . ILE A 1 109 ? 4.004 -1.575 4.073 1.00 92.50 109 ILE A O 1
ATOM 868 N N . GLU A 1 110 ? 4.421 0.562 3.526 1.00 90.75 110 GLU A N 1
ATOM 869 C CA . GLU A 1 110 ? 5.557 0.253 2.663 1.00 90.75 110 GLU A CA 1
ATOM 870 C C . GLU A 1 110 ? 6.872 0.272 3.470 1.00 90.75 110 GLU A C 1
ATOM 872 O O . GLU A 1 110 ? 7.056 1.059 4.401 1.00 90.75 110 GLU A O 1
ATOM 877 N N . ILE A 1 111 ? 7.829 -0.593 3.108 1.00 91.38 111 ILE A N 1
ATOM 878 C CA . ILE A 1 111 ? 9.146 -0.676 3.774 1.00 91.38 111 ILE A CA 1
ATOM 879 C C . ILE A 1 111 ? 9.846 0.698 3.866 1.00 91.38 111 ILE A C 1
ATOM 881 O O . ILE A 1 111 ? 10.396 0.996 4.931 1.00 91.38 111 ILE A O 1
ATOM 885 N N . PRO A 1 112 ? 9.839 1.553 2.817 1.00 90.12 112 PRO A N 1
ATOM 886 C CA . PRO A 1 112 ? 10.442 2.880 2.897 1.00 90.12 112 PRO A CA 1
ATOM 887 C C . PRO A 1 112 ? 9.869 3.755 4.015 1.00 90.12 112 PRO A C 1
ATOM 889 O O . PRO A 1 112 ? 10.646 4.460 4.655 1.00 90.12 112 PRO A O 1
ATOM 892 N N . GLU A 1 113 ? 8.566 3.676 4.306 1.00 92.00 113 GLU A N 1
ATOM 893 C CA . GLU A 1 113 ? 7.949 4.429 5.408 1.00 92.00 113 GLU A CA 1
ATOM 894 C C . GLU A 1 113 ? 8.520 3.986 6.754 1.00 92.00 113 GLU A C 1
ATOM 896 O O . GLU A 1 113 ? 8.918 4.815 7.564 1.00 92.00 113 GLU A O 1
ATOM 901 N N . VAL A 1 114 ? 8.646 2.675 6.978 1.00 93.44 114 VAL A N 1
ATOM 902 C CA . VAL A 1 114 ? 9.196 2.134 8.232 1.00 93.44 114 VAL A CA 1
ATOM 903 C C . VAL A 1 114 ? 10.655 2.554 8.423 1.00 93.44 114 VAL A C 1
ATOM 905 O O . VAL A 1 114 ? 11.062 2.945 9.520 1.00 93.44 114 VAL A O 1
ATOM 908 N N . LEU A 1 115 ? 11.451 2.506 7.351 1.00 93.62 115 LEU A N 1
ATOM 909 C CA . LEU A 1 115 ? 12.850 2.936 7.379 1.00 93.62 115 LEU A CA 1
ATOM 910 C C . LEU A 1 115 ? 12.979 4.440 7.644 1.00 93.62 115 LEU A C 1
ATOM 912 O O . LEU A 1 115 ? 13.854 4.863 8.403 1.00 93.62 115 LEU A O 1
ATOM 916 N N . LEU A 1 116 ? 12.117 5.247 7.027 1.00 91.88 116 LEU A N 1
ATOM 917 C CA . LEU A 1 116 ? 12.120 6.695 7.188 1.00 91.88 116 LEU A CA 1
ATOM 918 C C . LEU A 1 116 ? 11.635 7.102 8.581 1.00 91.88 116 LEU A C 1
ATOM 920 O O . LEU A 1 116 ? 12.246 7.961 9.216 1.00 91.88 116 LEU A O 1
ATOM 924 N N . TRP A 1 117 ? 10.620 6.417 9.106 1.00 95.12 117 TRP A N 1
ATOM 925 C CA . TRP A 1 117 ? 10.143 6.578 10.472 1.00 95.12 117 TRP A CA 1
ATOM 926 C C . TRP A 1 117 ? 11.235 6.293 11.501 1.00 95.12 117 TRP A C 1
ATOM 928 O O . TRP A 1 117 ? 11.459 7.106 12.397 1.00 95.12 117 TRP A O 1
ATOM 938 N N . ALA A 1 118 ? 11.974 5.188 11.344 1.00 94.75 118 ALA A N 1
ATOM 939 C CA . ALA A 1 118 ? 13.074 4.832 12.243 1.00 94.75 118 ALA A CA 1
ATOM 940 C C . ALA A 1 118 ? 14.164 5.917 12.322 1.00 94.75 118 ALA A C 1
ATOM 942 O O . ALA A 1 118 ? 14.884 5.998 13.316 1.00 94.75 118 ALA A O 1
ATOM 943 N N . LYS A 1 119 ? 14.281 6.751 11.282 1.00 94.62 119 LYS A N 1
ATOM 944 C CA . LYS A 1 119 ? 15.261 7.833 11.195 1.00 94.62 119 LYS A CA 1
ATOM 945 C C . LYS A 1 119 ? 14.712 9.191 11.640 1.00 94.62 119 LYS A C 1
ATOM 947 O O . LYS A 1 119 ? 15.420 9.922 12.325 1.00 94.62 119 LYS A O 1
ATOM 952 N N . GLU A 1 120 ? 13.512 9.559 11.197 1.00 93.38 120 GLU A N 1
ATOM 953 C CA . GLU A 1 120 ? 12.994 10.931 11.311 1.00 93.38 120 GLU A CA 1
ATOM 954 C C . GLU A 1 120 ? 11.742 11.065 12.183 1.00 93.38 120 GLU A C 1
ATOM 956 O O . GLU A 1 120 ? 11.464 12.174 12.627 1.00 93.38 120 GLU A O 1
ATOM 961 N N . GLN A 1 121 ? 10.999 9.978 12.429 1.00 90.62 121 GLN A N 1
ATOM 962 C CA . GLN A 1 121 ? 9.734 9.971 13.186 1.00 90.62 121 GLN A CA 1
ATOM 963 C C . GLN A 1 121 ? 8.739 11.065 12.751 1.00 90.62 121 GLN A C 1
ATOM 965 O O . GLN A 1 121 ? 8.078 11.695 13.574 1.00 90.62 121 GLN A O 1
ATOM 970 N N . LYS A 1 122 ? 8.652 11.323 11.441 1.00 89.69 122 LYS A N 1
ATOM 971 C CA . LYS A 1 122 ? 7.728 12.308 10.865 1.00 89.69 122 LYS A CA 1
ATOM 972 C C . LYS A 1 122 ? 6.520 11.621 10.252 1.00 89.69 122 LYS A C 1
ATOM 974 O O . LYS A 1 122 ? 6.667 10.801 9.346 1.00 89.69 122 LYS A O 1
ATOM 979 N N . GLU A 1 123 ? 5.342 12.031 10.702 1.00 91.19 123 GLU A N 1
ATOM 980 C CA . GLU A 1 123 ? 4.056 11.498 10.247 1.00 91.19 123 GLU A CA 1
ATOM 981 C C . GLU A 1 123 ? 3.792 11.803 8.766 1.00 91.19 123 GLU A C 1
ATOM 983 O O . GLU A 1 123 ? 3.417 10.903 8.021 1.00 91.19 123 GLU A O 1
ATOM 988 N N . ASP A 1 124 ? 4.109 13.019 8.304 1.00 89.31 124 ASP A N 1
ATOM 989 C CA . ASP A 1 124 ? 3.934 13.433 6.898 1.00 89.31 124 ASP A CA 1
ATOM 990 C C . ASP A 1 124 ? 4.704 12.552 5.902 1.00 89.31 124 ASP A C 1
ATOM 992 O O . ASP A 1 124 ? 4.344 12.447 4.730 1.00 89.31 124 ASP A O 1
ATOM 996 N N . LEU A 1 125 ? 5.791 11.932 6.367 1.00 87.75 125 LEU A N 1
ATOM 997 C CA . LEU A 1 125 ? 6.657 11.076 5.563 1.00 87.75 125 LEU A CA 1
ATOM 998 C C . LEU A 1 125 ? 6.305 9.586 5.678 1.00 87.75 125 LEU A C 1
ATOM 1000 O O . LEU A 1 125 ? 6.846 8.784 4.921 1.00 87.75 125 LEU A O 1
ATOM 1004 N N . SER A 1 126 ? 5.442 9.212 6.627 1.00 92.00 126 SER A N 1
ATOM 1005 C CA . SER A 1 126 ? 5.054 7.820 6.907 1.00 92.00 126 SER A CA 1
ATOM 1006 C C . SER A 1 126 ? 3.528 7.680 7.049 1.00 92.00 126 SER A C 1
ATOM 1008 O O . SER A 1 126 ? 3.041 7.210 8.080 1.00 92.00 126 SER A O 1
ATOM 1010 N N . PRO A 1 127 ? 2.741 8.125 6.052 1.00 92.31 127 PRO A N 1
ATOM 1011 C CA . PRO A 1 127 ? 1.297 8.295 6.194 1.00 92.31 127 PRO A CA 1
ATOM 1012 C C . PRO A 1 127 ? 0.527 6.990 6.445 1.00 92.31 127 PRO A C 1
ATOM 1014 O O . PRO A 1 127 ? -0.440 6.995 7.213 1.00 92.31 127 PRO A O 1
ATOM 1017 N N . ASN A 1 128 ? 0.915 5.864 5.833 1.00 93.31 128 ASN A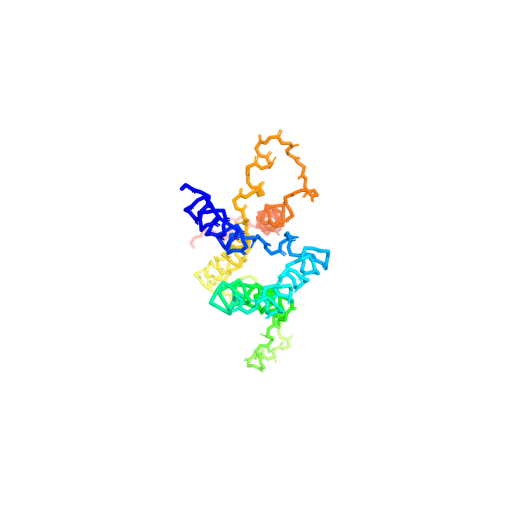 N 1
ATOM 1018 C CA . ASN A 1 128 ? 0.227 4.589 6.055 1.00 93.31 128 ASN A CA 1
ATOM 1019 C C . ASN A 1 128 ? 0.567 4.033 7.439 1.00 93.31 128 ASN A C 1
ATOM 1021 O O . ASN A 1 128 ? -0.323 3.536 8.132 1.00 93.31 128 ASN A O 1
ATOM 1025 N N . LEU A 1 129 ? 1.825 4.177 7.870 1.00 95.19 129 LEU A N 1
ATOM 1026 C CA . LEU A 1 129 ? 2.239 3.816 9.225 1.00 95.19 129 LEU A CA 1
ATOM 1027 C C . LEU A 1 129 ? 1.482 4.639 10.277 1.00 95.19 129 LEU A C 1
ATOM 1029 O O . LEU A 1 129 ? 0.934 4.061 11.214 1.00 95.19 129 LEU A O 1
ATOM 1033 N N . THR A 1 130 ? 1.392 5.960 10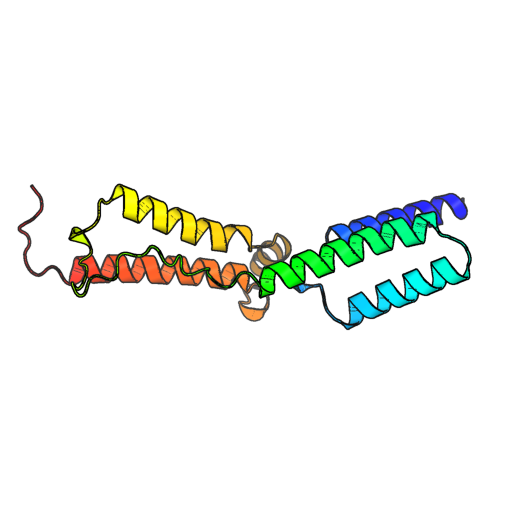.101 1.00 95.12 130 THR A N 1
ATOM 1034 C CA . THR A 1 130 ? 0.626 6.845 10.993 1.00 95.12 130 THR A CA 1
ATOM 1035 C C . THR A 1 130 ? -0.855 6.479 11.008 1.00 95.12 130 THR A C 1
ATOM 1037 O O . THR A 1 130 ? -1.458 6.364 12.071 1.00 95.12 130 THR A O 1
ATOM 1040 N N . THR A 1 131 ? -1.453 6.205 9.845 1.00 95.00 131 THR A N 1
ATOM 1041 C CA . THR A 1 131 ? -2.864 5.792 9.767 1.00 95.00 131 THR A CA 1
ATOM 1042 C C . THR A 1 131 ? -3.116 4.495 10.544 1.00 95.00 131 THR A C 1
ATOM 1044 O O . THR A 1 131 ? -4.122 4.377 11.250 1.00 95.00 131 THR A O 1
ATOM 1047 N N . PHE A 1 132 ? -2.207 3.522 10.438 1.00 96.38 132 PHE A N 1
ATOM 1048 C CA . PHE A 1 132 ? -2.292 2.258 11.168 1.00 96.38 132 PHE A CA 1
ATOM 1049 C C . PHE A 1 132 ? -2.178 2.460 12.685 1.00 96.38 132 PHE A C 1
ATOM 1051 O O . PHE A 1 132 ? -3.015 1.960 13.439 1.00 96.38 132 PHE A O 1
ATOM 1058 N N . THR A 1 133 ? -1.192 3.232 13.150 1.00 95.81 133 THR A N 1
ATOM 1059 C CA . THR A 1 133 ? -1.008 3.481 14.589 1.00 95.81 133 THR A CA 1
ATOM 1060 C C . THR A 1 133 ? -2.157 4.299 15.178 1.00 95.81 133 THR A C 1
ATOM 1062 O O . THR A 1 133 ? -2.629 4.001 16.276 1.00 95.81 133 THR A O 1
ATOM 1065 N N . GLU A 1 134 ? -2.686 5.277 14.442 1.00 95.94 134 GLU A N 1
ATOM 1066 C CA . GLU A 1 134 ? -3.891 6.001 14.837 1.00 95.94 134 GLU A CA 1
ATOM 1067 C C . GLU A 1 134 ? -5.113 5.091 14.964 1.00 95.94 134 GLU A C 1
ATOM 1069 O O . GLU A 1 134 ? -5.889 5.243 15.909 1.00 95.94 134 GLU A O 1
ATOM 1074 N N . HIS A 1 135 ? -5.317 4.173 14.016 1.00 95.25 135 HIS A N 1
ATOM 1075 C CA . HIS A 1 135 ? -6.424 3.221 14.070 1.00 95.25 135 HIS A CA 1
ATOM 1076 C C . HIS A 1 135 ? -6.336 2.349 15.326 1.00 95.25 135 HIS A C 1
ATOM 1078 O O . HIS A 1 135 ? -7.295 2.282 16.100 1.00 95.25 135 HIS A O 1
ATOM 1084 N N . PHE A 1 136 ? -5.157 1.781 15.584 1.00 94.75 136 PHE A N 1
ATOM 1085 C CA . PHE A 1 136 ? -4.883 0.998 16.785 1.00 94.75 136 PHE A CA 1
ATOM 1086 C C . PHE A 1 136 ? -5.155 1.794 18.074 1.00 94.75 136 PHE A C 1
ATOM 1088 O O . PHE A 1 136 ? -5.794 1.298 19.011 1.00 94.75 136 PHE A O 1
ATOM 1095 N N . ASN A 1 137 ? -4.731 3.061 18.115 1.00 95.62 137 ASN A N 1
ATOM 1096 C CA . ASN A 1 137 ? -4.983 3.953 19.246 1.00 95.62 137 ASN A CA 1
ATOM 1097 C C . ASN A 1 137 ? -6.482 4.221 19.433 1.00 95.62 137 ASN A C 1
ATOM 1099 O O . ASN A 1 137 ? -6.985 4.111 20.551 1.00 95.62 137 ASN A O 1
ATOM 1103 N N . LYS A 1 138 ? -7.216 4.515 18.353 1.00 95.62 138 LYS A N 1
ATOM 1104 C CA . LYS A 1 138 ? -8.673 4.733 18.383 1.00 95.62 138 LYS A CA 1
ATOM 1105 C C . LYS A 1 138 ? -9.407 3.502 18.921 1.00 95.62 138 LYS A C 1
ATOM 1107 O O . LYS A 1 138 ? -10.245 3.655 19.808 1.00 95.62 138 LYS A O 1
ATOM 1112 N N . MET A 1 139 ? -9.047 2.299 18.469 1.00 93.25 139 MET A N 1
ATOM 1113 C CA . MET A 1 139 ? -9.619 1.047 18.982 1.00 93.25 139 MET A CA 1
ATOM 1114 C C . MET A 1 139 ? -9.295 0.825 20.463 1.00 93.25 139 MET A C 1
ATOM 1116 O O . MET A 1 139 ? -10.181 0.481 21.245 1.00 93.25 139 MET A O 1
ATOM 1120 N N . SER A 1 140 ? -8.057 1.103 20.878 1.00 94.25 140 SER A N 1
ATOM 1121 C CA . SER A 1 140 ? -7.637 1.000 22.281 1.00 94.25 140 SER A CA 1
ATOM 1122 C C . SER A 1 140 ? -8.395 1.972 23.191 1.00 94.25 140 SER A C 1
ATOM 1124 O O . SER A 1 140 ? -8.840 1.596 24.275 1.00 94.25 140 SER A O 1
ATOM 1126 N N . TYR A 1 141 ? -8.563 3.230 22.772 1.00 95.19 141 TYR A N 1
ATOM 1127 C CA . TYR A 1 141 ? -9.337 4.218 23.527 1.00 95.19 141 TYR A CA 1
ATOM 1128 C C . TYR A 1 141 ? -10.822 3.875 23.570 1.00 95.19 141 TYR A C 1
ATOM 1130 O O . TYR A 1 141 ? -11.435 3.994 24.629 1.00 95.19 141 TYR A O 1
ATOM 1138 N N . TRP A 1 142 ? -11.385 3.397 22.460 1.00 93.00 142 TRP A N 1
ATOM 1139 C CA . TRP A 1 142 ? -12.763 2.928 22.423 1.00 93.00 142 TRP A CA 1
ATOM 1140 C C . TRP A 1 142 ? -12.990 1.781 23.415 1.00 93.00 142 TRP A C 1
ATOM 1142 O O . TRP A 1 142 ? -13.897 1.872 24.242 1.00 93.00 142 TRP A O 1
ATOM 1152 N N . ALA A 1 143 ? -12.127 0.762 23.425 1.00 91.50 143 ALA A N 1
ATOM 1153 C CA . ALA A 1 143 ? -12.234 -0.347 24.373 1.00 91.50 143 ALA A CA 1
ATOM 1154 C C . ALA A 1 143 ? -12.178 0.142 25.832 1.00 91.50 143 ALA A C 1
ATOM 1156 O O . ALA A 1 143 ? -13.022 -0.233 26.644 1.00 91.50 143 ALA A O 1
ATOM 1157 N N . ARG A 1 144 ? -11.249 1.054 26.154 1.00 93.00 144 ARG A N 1
ATOM 1158 C CA . ARG A 1 144 ? -11.176 1.688 27.484 1.00 93.00 144 ARG A CA 1
ATOM 1159 C C . ARG A 1 144 ? -12.462 2.435 27.835 1.00 93.00 144 ARG A C 1
ATOM 1161 O O . ARG A 1 144 ? -12.934 2.303 28.957 1.00 93.00 144 ARG A O 1
ATOM 1168 N N . SER A 1 145 ? -13.039 3.189 26.896 1.00 91.25 145 SER A N 1
ATOM 1169 C CA . SER A 1 145 ? -14.290 3.919 27.139 1.00 91.25 145 SER A CA 1
ATOM 1170 C C . SER A 1 145 ? -15.454 2.980 27.452 1.00 91.25 145 SER A C 1
ATOM 1172 O O . SER A 1 145 ? -16.193 3.235 28.392 1.00 91.25 145 SER A O 1
ATOM 1174 N N . ARG A 1 146 ? -15.563 1.844 26.749 1.00 88.31 146 ARG A N 1
ATOM 1175 C CA . ARG A 1 146 ? -16.606 0.841 27.005 1.00 88.31 146 ARG A CA 1
ATOM 1176 C C . ARG A 1 146 ? -16.489 0.215 28.392 1.00 88.31 146 ARG A C 1
ATOM 1178 O O . ARG A 1 146 ? -17.505 0.030 29.046 1.00 88.31 146 ARG A O 1
ATOM 1185 N N . ILE A 1 147 ? -15.264 -0.055 28.844 1.00 87.56 147 ILE A N 1
ATOM 1186 C CA . ILE A 1 147 ? -15.008 -0.584 30.192 1.00 87.56 147 ILE A CA 1
ATOM 1187 C C . ILE A 1 147 ? -15.390 0.446 31.264 1.00 87.56 147 ILE A C 1
ATOM 1189 O O . ILE A 1 147 ? -15.981 0.088 32.275 1.00 87.56 147 ILE A O 1
ATOM 1193 N N . LEU A 1 148 ? -15.056 1.722 31.053 1.00 88.62 148 LEU A N 1
ATOM 1194 C CA . LEU A 1 148 ? -15.322 2.789 32.025 1.00 88.62 148 LEU A CA 1
ATOM 1195 C C . LEU A 1 148 ? -16.796 3.226 32.080 1.00 88.62 148 LEU A C 1
ATOM 1197 O O . LEU A 1 148 ? -17.215 3.791 33.084 1.00 88.62 148 LEU A O 1
ATOM 1201 N N . GLU A 1 149 ? -17.570 2.996 31.019 1.00 84.62 149 GLU A N 1
ATOM 1202 C CA . GLU A 1 149 ? -19.008 3.299 30.960 1.00 84.62 149 GLU A CA 1
ATOM 1203 C C . GLU A 1 149 ? -19.881 2.274 31.708 1.00 84.62 149 GLU A C 1
ATOM 1205 O O . GLU A 1 149 ? -21.052 2.549 31.966 1.00 84.62 149 GLU A O 1
ATOM 1210 N N . GLN A 1 150 ? -19.347 1.099 32.060 1.00 74.81 150 GLN A N 1
ATOM 1211 C CA . GLN A 1 150 ? -20.059 0.118 32.881 1.00 74.81 150 GLN A CA 1
ATOM 1212 C C . GLN A 1 150 ? -20.046 0.551 34.356 1.00 74.81 150 GLN A C 1
ATOM 1214 O O . GLN A 1 150 ? -19.041 0.418 35.048 1.00 74.81 150 GLN A O 1
ATOM 1219 N N . GLU A 1 151 ? -21.182 1.064 34.839 1.00 65.94 151 GLU A N 1
ATOM 1220 C CA . GLU A 1 151 ? -21.354 1.520 36.229 1.00 65.94 151 GLU A CA 1
ATOM 1221 C C . GLU A 1 151 ? -21.507 0.371 37.248 1.00 65.94 151 GLU A C 1
ATOM 1223 O O . GLU A 1 151 ? -21.217 0.555 38.431 1.00 65.94 151 GLU A O 1
ATOM 1228 N N . GLU A 1 152 ? -21.936 -0.824 36.822 1.00 61.44 152 GLU A N 1
ATOM 1229 C CA . GLU A 1 152 ? -22.169 -1.960 37.721 1.00 61.44 152 GLU A CA 1
ATOM 1230 C C . GLU A 1 152 ? -21.055 -3.012 37.648 1.00 61.44 152 GLU A C 1
ATOM 1232 O O . GLU A 1 152 ? -20.796 -3.617 36.610 1.00 61.44 152 GLU A O 1
ATOM 1237 N N . ALA A 1 153 ? -20.451 -3.323 38.798 1.00 60.78 153 ALA A N 1
ATOM 1238 C CA . ALA A 1 153 ? -19.439 -4.372 38.956 1.00 60.78 153 ALA A CA 1
ATOM 1239 C C . ALA A 1 153 ? -20.000 -5.815 38.872 1.00 60.78 153 ALA A C 1
ATOM 1241 O O . ALA A 1 153 ? -19.419 -6.724 39.467 1.00 60.78 153 ALA A O 1
ATOM 1242 N N . LYS A 1 154 ? -21.154 -6.040 38.223 1.00 57.19 154 LYS A N 1
ATOM 1243 C CA . LYS A 1 154 ? -21.965 -7.254 38.426 1.00 57.19 154 LYS A CA 1
ATOM 1244 C C . LYS A 1 154 ? -22.057 -8.272 37.292 1.00 57.19 154 LYS A C 1
ATOM 1246 O O . LYS A 1 154 ? -22.590 -9.342 37.554 1.00 57.19 154 LYS A O 1
ATOM 1251 N N . ASP A 1 155 ? -21.455 -8.041 36.131 1.00 54.41 155 ASP A N 1
ATOM 1252 C CA . ASP A 1 155 ? -21.495 -9.014 35.024 1.00 54.41 155 ASP A CA 1
ATOM 1253 C C . ASP A 1 155 ? -20.118 -9.625 34.734 1.00 54.41 155 ASP A C 1
ATOM 1255 O O . ASP A 1 155 ? -19.595 -9.573 33.621 1.00 54.41 155 ASP A O 1
ATOM 1259 N N . VAL A 1 156 ? -19.514 -10.213 35.770 1.00 45.06 156 VAL A N 1
ATOM 1260 C CA . VAL A 1 156 ? -18.369 -11.126 35.635 1.00 45.06 156 VAL A CA 1
ATOM 1261 C C . VAL A 1 156 ? -18.716 -12.429 36.357 1.00 45.06 156 VAL A C 1
ATOM 1263 O O . VAL A 1 156 ? -18.291 -12.663 37.488 1.00 45.06 156 VAL A O 1
ATOM 1266 N N . ALA A 1 157 ? -19.556 -13.249 35.726 1.00 34.81 157 ALA A N 1
ATOM 1267 C CA . ALA A 1 157 ? -19.816 -14.635 36.113 1.00 34.81 157 ALA A CA 1
ATOM 1268 C C . ALA A 1 157 ? -20.017 -15.491 34.860 1.00 34.81 157 ALA A C 1
ATOM 1270 O O . ALA A 1 157 ? -20.795 -15.061 33.979 1.00 34.81 157 ALA A O 1
#

InterPro domains:
  IPR001895 Ras guanine-nucleotide exchange factors catalytic domain [PF00617] (94-155)
  IPR001895 Ras guanine-nucleotide exchange factors catalytic domain [PS50009] (90-157)
  IPR008937 Ras-like guanine nucleotide exchange factor [PTHR23113] (70-155)
  IPR023578 Ras guanine nucleotide exchange factor domain superfamily [SSF48366] (4-154)
  IPR036964 Ras guanine-nucleotide exchange factor, catalytic domain superfamily [G3DSA:1.10.840.10] (76-157)

pLDDT: mean 86.93, std 12.9, range [34.81, 97.75]

Secondary structure (DSSP, 8-state):
-HHHHHHHHHHHHHHHHHH--TTT--HHHHHHHHHHHHHHHHHT-HHHHHHHHHHHHHHHHHHHHHHH------TTS---SS---GGGS-HHHHHHHHHHHHHHHHTT--HHHHHHHHHH--GGG-HHHHHHHHHHHHHHHHHHHHHHT---TT---

Organism: NCBI:txid931172

Foldseek 3Di:
DVVVVVVVVLVVVLVCLLLDALVNDDPVVLVVLVVVLVVCVVVVVVVSSVSSVVSSVVSVVVNVVVVVVDPPPPPPPPPDPDDDDPVNDDPVVVVVVLVVVLCVLVVNFDPQLVVVCVPPVDCVSGVSVVVNVVVVVVVVVVVVVVVVPPPDPPPDD